Protein AF-A0A662UCC1-F1 (afdb_monomer)

Mean predicted aligned error: 5.69 Å

pLDDT: mean 89.01, std 9.68, range [36.66, 97.12]

Nearest PDB structures (foldseek):
  2fxa-assembly3_D  TM=7.686E-01  e=7.021E-02  Bacillus subtilis
  8tji-assembly1_A  TM=5.080E-01  e=1.008E-01  uncultured bacterium
  8xtg-assembly3_F  TM=5.145E-01  e=3.360E-01  Penicillium brevicompactum
  8tjj-assembly1_D  TM=3.394E-01  e=1.536E-01  uncultured bacterium
  8xte-assembly3_D  TM=4.079E-01  e=1.190E+00  Penicillium brevicompactum

Secondary structure (DSSP, 8-state):
-----GGGGGG--HHHHHHHHHHHTT--BHHHHHHHTT--HHHHHHHHHHHHHTTSEEEETTEEEE---HHHHHHHHHTTSS-HHHHHHHHHHHHHHHHHHH-TTS-GGGEEEEE-TTSEEEEEESS---HHHHHHHHHHHHHHH--SEEEE-

Foldseek 3Di:
DPPPPCVLCVLVDPLLLVLVLVVVVVQFFLVSSCVVSVHDSVVSVVNQVSCVVVPQWDDDPGTIHGPLQLVNLVVCPVSPSDDPVSSVVSLLVVLLVLLCVLDVPADSVQWDWDQDPQQEIEIEGPDDDDPVSVVSSFVVCCVRPVGPGYHYD

Radius of gyration: 17.77 Å; Cα contacts (8 Å, |Δi|>4): 167; chains: 1; bounding box: 40×33×48 Å

Sequence (153 aa):
MSDIDPSFLKYINSQRVKMLKYIVWGVNSIDELSHVMLTGKNVVKRHARLLETIGVLNIKSNTLELNKAPRNIALLYCIGIIDEKGFFKMVRDYILSIIEQCSRRVNVENINIYFSGDGGLLIETASKIDESIKSKIAERILKKLKFTYVHFK

Structure (mmCIF, N/CA/C/O backbone):
data_AF-A0A662UCC1-F1
#
_entry.id   AF-A0A662UCC1-F1
#
loop_
_atom_site.group_PDB
_atom_site.id
_atom_site.type_symbol
_atom_site.label_atom_id
_atom_site.label_alt_id
_atom_site.label_comp_id
_atom_site.label_asym_id
_atom_site.label_entity_id
_atom_site.label_seq_id
_atom_site.pdbx_PDB_ins_code
_atom_site.Cartn_x
_atom_site.Cartn_y
_atom_site.Cartn_z
_atom_site.occupancy
_atom_site.B_iso_or_equiv
_atom_site.auth_seq_id
_atom_site.auth_comp_id
_atom_site.auth_asym_id
_atom_site.auth_atom_id
_atom_site.pdbx_PDB_model_num
ATOM 1 N N . MET A 1 1 ? -20.264 -2.015 -6.002 1.00 36.66 1 MET A N 1
ATOM 2 C CA . MET A 1 1 ? -19.322 -2.979 -6.606 1.00 36.66 1 MET A CA 1
ATOM 3 C C . MET A 1 1 ? -18.100 -2.219 -7.085 1.00 36.66 1 MET A C 1
ATOM 5 O O . MET A 1 1 ? -18.250 -1.202 -7.742 1.00 36.66 1 MET A O 1
ATOM 9 N N . SER A 1 2 ? -16.911 -2.657 -6.697 1.00 41.22 2 SER A N 1
ATOM 10 C CA . SER A 1 2 ? -15.656 -2.241 -7.331 1.00 41.22 2 SER A CA 1
ATOM 11 C C . SER A 1 2 ? -14.869 -3.528 -7.523 1.00 41.22 2 SER A C 1
ATOM 13 O O . SER A 1 2 ? -13.860 -3.764 -6.855 1.00 41.22 2 SER A O 1
ATOM 15 N N . ASP A 1 3 ? -15.455 -4.423 -8.315 1.00 48.69 3 ASP A N 1
ATOM 16 C CA . ASP A 1 3 ? -14.751 -5.593 -8.804 1.00 48.69 3 ASP A CA 1
ATOM 17 C C . ASP A 1 3 ? -13.533 -5.064 -9.547 1.00 48.69 3 ASP A C 1
ATOM 19 O O . ASP A 1 3 ? -13.620 -4.122 -10.340 1.00 48.69 3 ASP A O 1
ATOM 23 N N . ILE A 1 4 ? -12.366 -5.564 -9.165 1.00 52.94 4 ILE A N 1
ATOM 24 C CA . ILE A 1 4 ? -11.118 -5.197 -9.811 1.00 52.94 4 ILE A CA 1
ATOM 25 C C . ILE A 1 4 ? -11.265 -5.676 -11.250 1.00 52.94 4 ILE A C 1
ATOM 27 O O . ILE A 1 4 ? -11.159 -6.875 -11.476 1.00 52.94 4 ILE A O 1
ATOM 31 N N . ASP A 1 5 ? -11.542 -4.772 -12.195 1.00 60.06 5 ASP A N 1
ATOM 32 C CA . ASP A 1 5 ? -11.545 -5.113 -13.619 1.00 60.06 5 ASP A CA 1
ATOM 33 C C . ASP A 1 5 ? -10.173 -5.711 -13.942 1.00 60.06 5 ASP A C 1
ATOM 35 O O . ASP A 1 5 ? -9.205 -4.944 -13.982 1.00 60.06 5 ASP A O 1
ATOM 39 N N . PRO A 1 6 ? -10.051 -7.034 -14.171 1.00 64.31 6 PRO A N 1
ATOM 40 C CA . PRO A 1 6 ? -8.765 -7.692 -14.370 1.00 64.31 6 PRO A CA 1
ATOM 41 C C . PRO A 1 6 ? -8.027 -7.143 -15.591 1.00 64.31 6 PRO A C 1
ATOM 43 O O . PRO A 1 6 ? -6.807 -7.281 -15.692 1.00 64.31 6 PRO A O 1
ATOM 46 N N . SER A 1 7 ? -8.738 -6.450 -16.492 1.00 68.62 7 SER A N 1
ATOM 47 C CA . SER A 1 7 ? -8.154 -5.813 -17.662 1.00 68.62 7 SER A CA 1
ATOM 48 C C . SER A 1 7 ? -7.083 -4.785 -17.299 1.00 68.62 7 SER A C 1
ATOM 50 O O . SER A 1 7 ? -6.204 -4.533 -18.116 1.00 68.62 7 SER A O 1
ATOM 52 N N . PHE A 1 8 ? -7.056 -4.239 -16.077 1.00 71.81 8 PHE A N 1
ATOM 53 C CA . PHE A 1 8 ? -5.981 -3.330 -15.671 1.00 71.81 8 PHE A CA 1
ATOM 54 C C . PHE A 1 8 ? -4.597 -4.008 -15.619 1.00 71.81 8 PHE A C 1
ATOM 56 O O . PHE A 1 8 ? -3.584 -3.340 -15.838 1.00 71.81 8 PHE A O 1
ATOM 63 N N . LEU A 1 9 ? -4.537 -5.330 -15.399 1.00 74.31 9 LEU A N 1
ATOM 64 C CA . LEU A 1 9 ? -3.284 -6.092 -15.387 1.00 74.31 9 LEU A CA 1
ATOM 65 C C . LEU A 1 9 ? -2.598 -6.090 -16.756 1.00 74.31 9 LEU A C 1
ATOM 67 O O . LEU A 1 9 ? -1.374 -6.163 -16.812 1.00 74.31 9 LEU A O 1
ATOM 71 N N . LYS A 1 10 ? -3.341 -5.885 -17.857 1.00 81.12 10 LYS A N 1
ATOM 72 C CA . LYS A 1 10 ? -2.757 -5.734 -19.206 1.00 81.12 10 LYS A CA 1
ATOM 73 C C . LYS A 1 10 ? -1.785 -4.552 -19.296 1.00 81.12 10 LYS A C 1
ATOM 75 O O . LYS A 1 10 ? -0.906 -4.517 -20.154 1.00 81.12 10 LYS A O 1
ATOM 80 N N . TYR A 1 11 ? -1.927 -3.577 -18.396 1.00 82.38 11 TYR A N 1
ATOM 81 C CA . TYR A 1 11 ? -1.039 -2.427 -18.300 1.00 82.38 11 TYR A CA 1
ATOM 82 C C . TYR A 1 11 ? 0.191 -2.691 -17.429 1.00 82.38 11 TYR A C 1
ATOM 84 O O . TYR A 1 11 ? 1.100 -1.866 -17.442 1.00 82.38 11 TYR A O 1
ATOM 92 N N . ILE A 1 12 ? 0.290 -3.822 -16.729 1.00 87.38 12 ILE A N 1
ATOM 93 C CA . ILE A 1 12 ? 1.427 -4.198 -15.884 1.00 87.38 12 ILE A CA 1
ATOM 94 C C . ILE A 1 12 ? 2.286 -5.228 -16.628 1.00 87.38 12 ILE A C 1
ATOM 96 O O . ILE A 1 12 ? 2.039 -6.426 -16.582 1.00 87.38 12 ILE A O 1
ATOM 100 N N . ASN A 1 13 ? 3.308 -4.754 -17.344 1.00 90.62 13 ASN A N 1
ATOM 101 C CA . ASN A 1 13 ? 4.281 -5.619 -18.018 1.00 90.62 13 ASN A CA 1
ATOM 102 C C . A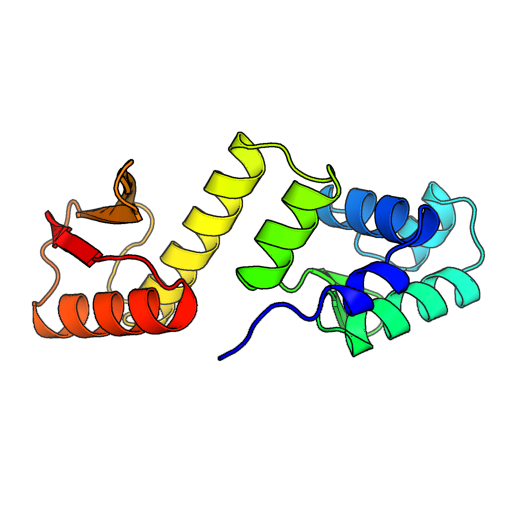SN A 1 13 ? 5.566 -5.768 -17.187 1.00 90.62 13 ASN A C 1
ATOM 104 O O . ASN A 1 13 ? 5.756 -5.064 -16.195 1.00 90.62 13 ASN A O 1
ATOM 108 N N . SER A 1 14 ? 6.484 -6.629 -17.630 1.00 91.31 14 SER A N 1
ATOM 109 C CA . SER A 1 14 ? 7.751 -6.911 -16.935 1.00 91.31 14 SER A CA 1
ATOM 110 C C . SER A 1 14 ? 8.565 -5.658 -16.587 1.00 91.31 14 SER A C 1
ATOM 112 O O . SER A 1 14 ? 9.095 -5.556 -15.482 1.00 91.31 14 SER A O 1
ATOM 114 N N . GLN A 1 15 ? 8.616 -4.665 -17.480 1.00 92.94 15 GLN A N 1
ATOM 115 C CA . GLN A 1 15 ? 9.326 -3.404 -17.234 1.00 92.94 15 GLN A CA 1
ATOM 116 C C . GLN A 1 15 ? 8.671 -2.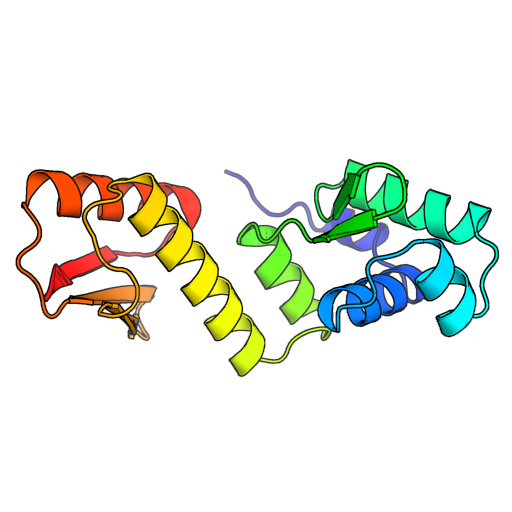571 -16.127 1.00 92.94 15 GLN A C 1
ATOM 118 O O . GLN A 1 15 ? 9.359 -2.031 -15.263 1.00 92.94 15 GLN A O 1
ATOM 123 N N . ARG A 1 16 ? 7.336 -2.495 -16.102 1.00 94.62 16 ARG A N 1
ATOM 124 C CA . ARG A 1 16 ? 6.604 -1.786 -15.041 1.00 94.62 16 ARG A CA 1
ATOM 125 C C . ARG A 1 16 ? 6.672 -2.528 -13.712 1.00 94.62 16 ARG A C 1
ATOM 127 O O . ARG A 1 16 ? 6.806 -1.873 -12.687 1.00 94.62 16 ARG A O 1
ATOM 134 N N . VAL A 1 17 ? 6.659 -3.862 -13.723 1.00 94.88 17 VAL A N 1
ATOM 135 C CA . VAL A 1 17 ? 6.911 -4.677 -12.523 1.00 94.88 17 VAL A CA 1
ATOM 136 C C . VAL A 1 17 ? 8.306 -4.379 -11.972 1.00 94.88 17 VAL A C 1
ATOM 138 O O . VAL A 1 17 ? 8.440 -4.076 -10.790 1.00 94.88 17 VAL A O 1
ATOM 141 N N . LYS A 1 18 ? 9.337 -4.376 -12.828 1.00 94.94 18 LYS A N 1
ATOM 142 C CA . LYS A 1 18 ? 10.711 -4.023 -12.439 1.00 94.94 18 LYS A CA 1
ATOM 143 C C . LYS A 1 18 ? 10.787 -2.610 -11.847 1.00 94.94 18 LYS A C 1
ATOM 145 O O . LYS A 1 18 ? 11.401 -2.429 -10.801 1.00 94.94 18 LYS A O 1
ATOM 150 N N . MET A 1 19 ? 10.121 -1.632 -12.463 1.00 96.12 19 MET A N 1
ATOM 151 C CA . MET A 1 19 ? 10.067 -0.257 -11.951 1.00 96.12 19 MET A CA 1
ATOM 152 C C . MET A 1 19 ? 9.386 -0.173 -10.578 1.00 96.12 19 MET A C 1
ATOM 154 O O . MET A 1 19 ? 9.933 0.426 -9.658 1.00 96.12 19 MET A O 1
ATOM 158 N N . LEU A 1 20 ? 8.220 -0.806 -10.416 1.00 96.44 20 LEU A N 1
ATOM 159 C CA . LEU A 1 20 ? 7.497 -0.851 -9.141 1.00 96.44 20 LEU A CA 1
ATOM 160 C C . LEU A 1 20 ? 8.315 -1.547 -8.047 1.00 96.44 20 LEU A C 1
ATOM 162 O O . LEU A 1 20 ? 8.290 -1.106 -6.903 1.00 96.44 20 LEU A O 1
ATOM 166 N N . LYS A 1 21 ? 9.081 -2.587 -8.396 1.00 96.00 21 LYS A N 1
ATOM 167 C CA . LYS A 1 21 ? 9.982 -3.283 -7.471 1.00 96.00 21 LYS A CA 1
ATOM 168 C C . LYS A 1 21 ? 11.053 -2.346 -6.913 1.00 96.00 21 LYS A C 1
ATOM 170 O O . LYS A 1 21 ? 11.246 -2.301 -5.704 1.00 96.00 21 LYS A O 1
ATOM 175 N N . TYR A 1 22 ? 11.687 -1.549 -7.771 1.00 96.62 22 TYR A N 1
ATOM 176 C CA . TYR A 1 22 ? 12.663 -0.546 -7.339 1.00 96.62 22 TYR A CA 1
ATOM 177 C C . TYR A 1 22 ? 12.043 0.556 -6.471 1.00 96.62 22 TYR A C 1
ATOM 179 O O . TYR A 1 22 ? 12.626 0.910 -5.450 1.00 96.62 22 TYR A O 1
ATOM 187 N N . ILE A 1 23 ? 10.844 1.032 -6.814 1.00 96.06 23 ILE A N 1
ATOM 188 C CA . ILE A 1 23 ? 10.105 2.021 -6.008 1.00 96.06 23 ILE A CA 1
ATOM 189 C C . ILE A 1 23 ? 9.783 1.460 -4.615 1.00 96.06 23 ILE A C 1
ATOM 191 O O . ILE A 1 23 ? 9.986 2.129 -3.606 1.00 96.06 23 ILE A O 1
ATOM 195 N N . VAL A 1 24 ? 9.330 0.204 -4.530 1.00 94.94 24 VAL A N 1
ATOM 196 C CA . VAL A 1 24 ? 9.091 -0.475 -3.242 1.00 94.94 24 VAL A CA 1
ATOM 197 C C . VAL A 1 24 ? 10.379 -0.593 -2.419 1.00 94.94 24 VAL A C 1
ATOM 199 O O . VAL A 1 24 ? 10.331 -0.494 -1.195 1.00 94.94 24 VAL A O 1
ATOM 202 N N . TRP A 1 25 ? 11.531 -0.740 -3.075 1.00 94.25 25 TRP A N 1
ATOM 203 C CA . TRP A 1 25 ? 12.854 -0.731 -2.444 1.00 94.25 25 TRP A CA 1
ATOM 204 C C . TRP A 1 25 ? 13.410 0.667 -2.137 1.00 94.25 25 TRP A C 1
ATOM 206 O O . TRP A 1 25 ? 14.515 0.774 -1.613 1.00 94.25 25 TRP A O 1
ATOM 216 N N . GLY A 1 26 ? 12.655 1.731 -2.416 1.00 94.62 26 GLY A N 1
ATOM 217 C CA . GLY A 1 26 ? 13.012 3.109 -2.076 1.00 94.62 26 GLY A CA 1
ATOM 218 C C . GLY A 1 26 ? 13.653 3.918 -3.205 1.00 94.62 26 GLY A C 1
ATOM 219 O O . GLY A 1 26 ? 13.947 5.093 -2.999 1.00 94.62 26 GLY A O 1
ATOM 220 N N . VAL A 1 27 ? 13.828 3.344 -4.399 1.00 96.56 27 VAL A N 1
ATOM 221 C CA . VAL A 1 27 ? 14.347 4.063 -5.572 1.00 96.56 27 VAL A CA 1
ATOM 222 C C . VAL A 1 27 ? 13.201 4.822 -6.237 1.00 96.56 27 VAL A C 1
ATOM 224 O O . VAL A 1 27 ? 12.472 4.297 -7.082 1.00 96.56 27 VAL A O 1
ATOM 227 N N . ASN A 1 28 ? 13.028 6.070 -5.815 1.00 95.38 28 ASN A N 1
ATOM 228 C CA . ASN A 1 28 ? 11.850 6.875 -6.141 1.00 95.38 28 ASN A CA 1
ATOM 229 C C . ASN A 1 28 ? 12.144 8.007 -7.134 1.00 95.38 28 ASN A C 1
ATOM 231 O O . ASN A 1 28 ? 11.214 8.608 -7.666 1.00 95.38 28 ASN A O 1
ATOM 235 N N . SER A 1 29 ? 13.413 8.317 -7.404 1.00 96.81 29 SER A N 1
ATOM 236 C CA . SER A 1 29 ? 13.793 9.344 -8.379 1.00 96.81 29 SER A CA 1
ATOM 237 C C . SER A 1 29 ? 13.744 8.797 -9.806 1.00 96.81 29 SER A C 1
ATOM 239 O O . SER A 1 29 ? 14.229 7.699 -10.080 1.00 96.81 29 SER A O 1
ATOM 241 N N . ILE A 1 30 ? 13.214 9.581 -10.750 1.00 96.25 30 ILE A N 1
ATOM 242 C CA . ILE A 1 30 ? 13.237 9.231 -12.182 1.00 96.25 30 ILE A CA 1
ATOM 243 C C . ILE A 1 30 ? 14.677 9.048 -12.681 1.00 96.25 30 ILE A C 1
ATOM 245 O O . ILE A 1 30 ? 14.924 8.194 -13.535 1.00 96.25 30 ILE A O 1
ATOM 249 N N . ASP A 1 31 ? 15.621 9.830 -12.155 1.00 96.00 31 ASP A N 1
ATOM 250 C CA . ASP A 1 31 ? 17.028 9.752 -12.549 1.00 96.00 31 ASP A CA 1
ATOM 251 C C . ASP A 1 31 ? 17.674 8.452 -12.065 1.00 96.00 31 ASP A C 1
ATOM 253 O O . ASP A 1 31 ? 18.331 7.761 -12.845 1.00 96.00 31 ASP A O 1
ATOM 257 N N . GLU A 1 32 ? 17.420 8.071 -10.813 1.00 96.56 32 GLU A N 1
ATOM 258 C CA . GLU A 1 32 ? 17.915 6.811 -10.255 1.00 96.56 32 GLU A CA 1
ATOM 259 C C . GLU A 1 32 ? 17.279 5.611 -10.953 1.00 96.56 32 GLU A C 1
ATOM 261 O O . GLU A 1 32 ? 17.987 4.685 -11.343 1.00 96.56 32 GLU A O 1
ATOM 266 N N . LEU A 1 33 ? 15.963 5.648 -11.192 1.00 97.12 33 LEU A N 1
ATOM 267 C CA . LEU A 1 33 ? 15.252 4.609 -11.936 1.00 97.12 33 LEU A CA 1
ATOM 268 C C . LEU A 1 33 ? 15.811 4.446 -13.348 1.00 97.12 33 LEU A C 1
ATOM 270 O O . LEU A 1 33 ? 16.020 3.321 -13.796 1.00 97.12 33 LEU A O 1
ATOM 274 N N . SER A 1 34 ? 16.096 5.552 -14.038 1.00 96.88 34 SER A N 1
ATOM 275 C CA . SER A 1 34 ? 16.720 5.529 -15.363 1.00 96.88 34 SER A CA 1
ATOM 276 C C . SER A 1 34 ? 18.065 4.802 -15.335 1.00 96.88 34 SER A C 1
ATOM 278 O O . SER A 1 34 ? 18.321 3.962 -16.202 1.00 96.88 34 SER A O 1
ATOM 280 N N . HIS A 1 35 ? 18.875 5.063 -14.308 1.00 96.69 35 HIS A N 1
ATOM 281 C CA . HIS A 1 35 ? 20.169 4.422 -14.115 1.00 96.69 35 HIS A CA 1
ATOM 282 C C . HIS A 1 35 ? 20.036 2.927 -13.775 1.00 96.69 35 HIS A C 1
ATOM 284 O O . HIS A 1 35 ? 20.560 2.085 -14.499 1.00 96.69 35 HIS A O 1
ATOM 290 N N . VAL A 1 36 ? 19.288 2.558 -12.727 1.00 96.62 36 VAL A N 1
ATOM 291 C CA . VAL A 1 36 ? 19.201 1.154 -12.267 1.00 96.62 36 VAL A CA 1
ATOM 292 C C . VAL A 1 36 ? 18.425 0.250 -13.229 1.00 96.62 36 VAL A C 1
ATOM 294 O O . VAL A 1 36 ? 18.658 -0.957 -13.286 1.00 96.62 36 VAL A O 1
ATOM 297 N N . MET A 1 37 ? 17.504 0.816 -14.013 1.00 95.25 37 MET A N 1
ATOM 298 C CA . MET A 1 37 ? 16.781 0.078 -15.049 1.00 95.25 37 MET A CA 1
ATOM 299 C C . MET A 1 37 ? 17.513 0.054 -16.394 1.00 95.25 37 MET A C 1
ATOM 301 O O . MET A 1 37 ? 17.036 -0.642 -17.292 1.00 95.25 37 MET A O 1
ATOM 305 N N . LEU A 1 38 ? 18.621 0.793 -16.550 1.00 94.56 38 LEU A N 1
ATOM 306 C CA . LEU A 1 38 ? 19.325 0.990 -17.826 1.00 94.56 38 LEU A CA 1
ATOM 307 C C . LEU A 1 38 ? 18.365 1.428 -18.943 1.00 94.56 38 LEU A C 1
ATOM 309 O O . LEU A 1 38 ? 18.336 0.878 -20.040 1.00 94.56 38 LEU A O 1
ATOM 313 N N . THR A 1 39 ? 17.497 2.386 -18.624 1.00 94.38 39 THR A N 1
ATOM 314 C CA . THR A 1 39 ? 16.380 2.803 -19.474 1.00 94.38 39 THR A CA 1
ATOM 315 C C . THR A 1 39 ? 16.352 4.322 -19.558 1.00 94.38 39 THR A C 1
ATOM 317 O O . THR A 1 39 ? 16.490 4.998 -18.544 1.00 94.38 39 THR A O 1
ATOM 320 N N . GLY A 1 40 ? 16.144 4.895 -20.747 1.00 96.00 40 GLY A N 1
ATOM 321 C CA . GLY A 1 40 ? 16.129 6.352 -20.914 1.00 96.00 40 GLY A CA 1
ATOM 322 C C . GLY A 1 40 ? 15.047 7.045 -20.072 1.00 96.00 40 GLY A C 1
ATOM 323 O O . GLY A 1 40 ? 13.918 6.558 -19.974 1.00 96.00 40 GLY A O 1
ATOM 324 N N . LYS A 1 41 ? 15.356 8.224 -19.515 1.00 96.12 41 LYS A N 1
ATOM 325 C CA . LYS A 1 41 ? 14.453 8.998 -18.634 1.00 96.12 41 LYS A CA 1
ATOM 326 C C . LYS A 1 41 ? 13.051 9.204 -19.219 1.00 96.12 41 LYS A C 1
ATOM 328 O O . LYS A 1 41 ? 12.059 9.144 -18.498 1.00 96.12 41 LYS A O 1
ATOM 333 N N . ASN A 1 42 ? 12.946 9.406 -20.534 1.00 96.25 42 ASN A N 1
ATOM 334 C CA . ASN A 1 42 ? 11.658 9.570 -21.220 1.00 96.25 42 ASN A CA 1
ATOM 335 C C . ASN A 1 42 ? 10.800 8.298 -21.182 1.00 96.25 42 ASN A C 1
ATOM 337 O O . ASN A 1 42 ? 9.581 8.377 -21.042 1.00 96.25 42 ASN A O 1
ATOM 341 N N . VAL A 1 43 ? 11.429 7.125 -21.261 1.00 95.38 43 VAL A N 1
ATOM 342 C CA . VAL A 1 43 ? 10.745 5.831 -21.164 1.00 95.38 43 VAL A CA 1
ATOM 343 C C . VAL A 1 43 ? 10.290 5.586 -19.724 1.00 95.38 43 VAL A C 1
ATOM 345 O O . VAL A 1 43 ? 9.129 5.234 -19.517 1.00 95.38 43 VAL A O 1
ATOM 348 N N . VAL A 1 44 ? 11.132 5.886 -18.726 1.00 96.19 44 VAL A N 1
ATOM 349 C CA . VAL A 1 44 ? 10.746 5.846 -17.299 1.00 96.19 44 VAL A CA 1
ATOM 350 C C . VAL A 1 44 ? 9.546 6.759 -17.034 1.00 96.19 44 VAL A C 1
ATOM 352 O O . VAL A 1 44 ? 8.536 6.305 -16.502 1.00 96.19 44 VAL A O 1
ATOM 355 N N . LYS A 1 45 ? 9.589 8.017 -17.499 1.00 95.81 45 LYS A N 1
ATOM 356 C CA . LYS A 1 45 ? 8.463 8.966 -17.404 1.00 95.81 45 LYS A CA 1
ATOM 357 C C . LYS A 1 45 ? 7.189 8.424 -18.048 1.00 95.81 45 LYS A C 1
ATOM 359 O O . LYS A 1 45 ? 6.105 8.585 -17.494 1.00 95.81 45 LYS A O 1
ATOM 364 N N . ARG A 1 46 ? 7.298 7.764 -19.205 1.00 94.88 46 ARG A N 1
ATOM 365 C CA . ARG A 1 46 ? 6.148 7.158 -19.892 1.00 94.88 46 ARG A CA 1
ATOM 366 C C . ARG A 1 46 ? 5.546 6.006 -19.085 1.00 94.88 46 ARG A C 1
ATOM 368 O O . ARG A 1 46 ? 4.324 5.918 -18.987 1.00 94.88 46 ARG A O 1
ATOM 375 N N . HIS A 1 47 ? 6.377 5.148 -18.494 1.00 95.12 47 HIS A N 1
ATOM 376 C CA . HIS A 1 47 ? 5.908 4.089 -17.598 1.00 95.12 47 HIS A CA 1
ATOM 377 C C . HIS A 1 47 ? 5.257 4.659 -16.336 1.00 95.12 47 HIS A C 1
ATOM 379 O O . HIS A 1 47 ? 4.168 4.212 -15.979 1.00 95.12 47 HIS A O 1
ATOM 385 N N . ALA A 1 48 ? 5.870 5.671 -15.718 1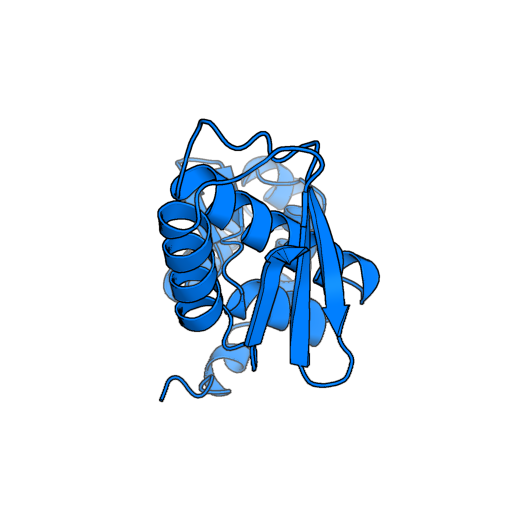.00 95.12 48 ALA A N 1
ATOM 386 C CA . ALA A 1 48 ? 5.339 6.350 -14.541 1.00 95.12 48 ALA A CA 1
ATOM 387 C C . ALA A 1 48 ? 3.967 6.979 -14.807 1.00 95.12 48 ALA A C 1
ATOM 389 O O . ALA A 1 48 ? 3.032 6.696 -14.067 1.00 95.12 48 ALA A O 1
ATOM 390 N N . ARG A 1 49 ? 3.804 7.735 -15.902 1.00 95.00 49 ARG A N 1
ATOM 391 C CA . ARG A 1 49 ? 2.517 8.358 -16.277 1.00 95.00 49 ARG A CA 1
ATOM 392 C C . ARG A 1 49 ? 1.404 7.338 -16.482 1.00 95.00 49 ARG A C 1
ATOM 394 O O . ARG A 1 49 ? 0.261 7.575 -16.107 1.00 95.00 49 ARG A O 1
ATOM 401 N N . LEU A 1 50 ? 1.726 6.191 -17.075 1.00 93.25 50 LEU A N 1
ATOM 402 C CA . LEU A 1 50 ? 0.742 5.129 -17.260 1.00 93.25 50 LEU A CA 1
ATOM 403 C C . LEU A 1 50 ? 0.347 4.485 -15.925 1.00 93.25 50 LEU A C 1
ATOM 405 O O . LEU A 1 50 ? -0.834 4.234 -15.707 1.00 93.25 50 LEU A O 1
ATOM 409 N N . LEU A 1 51 ? 1.307 4.265 -15.023 1.00 93.69 51 LEU A N 1
ATOM 410 C CA . LEU A 1 51 ? 1.035 3.763 -13.672 1.00 93.69 51 LEU A CA 1
ATOM 411 C C . LEU A 1 51 ? 0.270 4.779 -12.808 1.00 93.69 51 LEU A C 1
ATOM 413 O O . LEU A 1 51 ? -0.558 4.379 -11.994 1.00 93.69 51 LEU A O 1
ATOM 417 N N . GLU A 1 52 ? 0.494 6.073 -13.015 1.00 94.12 52 GLU A N 1
ATOM 418 C CA . GLU A 1 52 ? -0.290 7.157 -12.416 1.00 94.12 52 GLU A CA 1
ATOM 419 C C . GLU A 1 52 ? -1.725 7.180 -12.948 1.00 94.12 52 GLU A C 1
ATOM 421 O O . GLU A 1 52 ? -2.670 7.226 -12.167 1.00 94.12 52 GLU A O 1
ATOM 426 N N . THR A 1 53 ? -1.907 7.023 -14.263 1.00 91.06 53 THR A N 1
ATOM 427 C CA . THR A 1 53 ? -3.238 6.986 -14.899 1.00 91.06 53 THR A CA 1
ATOM 428 C C . THR A 1 53 ? -4.122 5.871 -14.330 1.00 91.06 53 THR A C 1
ATOM 430 O O . THR A 1 53 ? -5.328 6.046 -14.185 1.00 91.06 53 THR A O 1
ATOM 433 N N . ILE A 1 54 ? -3.535 4.724 -13.969 1.00 89.19 54 ILE A N 1
ATOM 434 C CA . ILE A 1 54 ? -4.267 3.604 -13.347 1.00 89.19 54 ILE A CA 1
ATOM 435 C C . ILE A 1 54 ? -4.311 3.674 -11.807 1.00 89.19 54 ILE A C 1
ATOM 437 O O . ILE A 1 54 ? -4.855 2.770 -11.162 1.00 89.19 54 ILE A O 1
ATOM 441 N N . GLY A 1 55 ? -3.744 4.734 -11.220 1.00 90.50 55 GLY A N 1
ATOM 442 C CA . GLY A 1 55 ? -3.786 5.046 -9.793 1.00 90.50 55 GLY A CA 1
ATOM 443 C C . GLY A 1 55 ? -2.781 4.294 -8.917 1.00 90.50 55 GLY A C 1
ATOM 444 O O . GLY A 1 55 ? -2.976 4.238 -7.703 1.00 90.50 55 GLY A O 1
ATOM 445 N N . VAL A 1 56 ? -1.734 3.693 -9.492 1.00 93.31 56 VAL A N 1
ATOM 446 C CA . VAL A 1 56 ? -0.702 2.938 -8.750 1.00 93.31 56 VAL A CA 1
ATOM 447 C C . VAL A 1 56 ? 0.394 3.856 -8.207 1.00 93.31 56 VAL A C 1
ATOM 449 O O . VAL A 1 56 ? 0.898 3.622 -7.109 1.00 93.31 56 VAL A O 1
ATOM 452 N N . LEU A 1 57 ? 0.748 4.906 -8.946 1.00 95.06 57 LEU A N 1
ATOM 453 C CA . LEU A 1 57 ? 1.760 5.891 -8.556 1.00 95.06 57 LEU A CA 1
ATOM 454 C C . LEU A 1 57 ? 1.167 7.300 -8.506 1.00 95.06 57 LEU A C 1
ATOM 456 O O . LEU A 1 57 ? 0.182 7.579 -9.177 1.00 95.06 57 LEU A O 1
ATOM 460 N N . ASN A 1 58 ? 1.824 8.183 -7.764 1.00 94.88 58 ASN A N 1
ATOM 461 C CA . ASN A 1 58 ? 1.664 9.630 -7.854 1.00 94.88 58 ASN A CA 1
ATOM 462 C C . ASN A 1 58 ? 3.000 10.231 -8.303 1.00 94.88 58 ASN A C 1
ATOM 464 O O . ASN A 1 58 ? 4.047 9.879 -7.750 1.00 94.88 58 ASN A O 1
ATOM 468 N N . ILE A 1 59 ? 2.983 11.135 -9.282 1.00 94.81 59 ILE A N 1
ATOM 469 C CA . ILE A 1 59 ? 4.190 11.818 -9.756 1.00 94.81 59 ILE A CA 1
ATOM 470 C C . ILE A 1 59 ? 4.287 13.196 -9.096 1.00 94.81 59 ILE A C 1
ATOM 472 O O . ILE A 1 59 ? 3.401 14.036 -9.237 1.00 94.81 59 ILE A O 1
ATOM 476 N N . LYS A 1 60 ? 5.401 13.459 -8.404 1.00 92.38 60 LYS A N 1
ATOM 477 C CA . LYS A 1 60 ? 5.730 14.768 -7.822 1.00 92.38 60 LYS A CA 1
ATOM 478 C C . LYS A 1 60 ? 7.043 15.275 -8.404 1.00 92.38 60 LYS A C 1
ATOM 480 O O . LYS A 1 60 ? 8.123 14.927 -7.930 1.00 92.38 60 LYS A O 1
ATOM 485 N N . SER A 1 61 ? 6.953 16.108 -9.438 1.00 87.50 61 SER A N 1
ATOM 486 C CA . SER A 1 61 ? 8.106 16.644 -10.176 1.00 87.50 61 SER A CA 1
ATOM 487 C C . SER A 1 61 ? 9.032 15.539 -10.709 1.00 87.50 61 SER A C 1
ATOM 489 O O . SER A 1 61 ? 8.760 14.981 -11.771 1.00 87.50 61 SER A O 1
ATOM 491 N N . ASN A 1 62 ? 10.109 1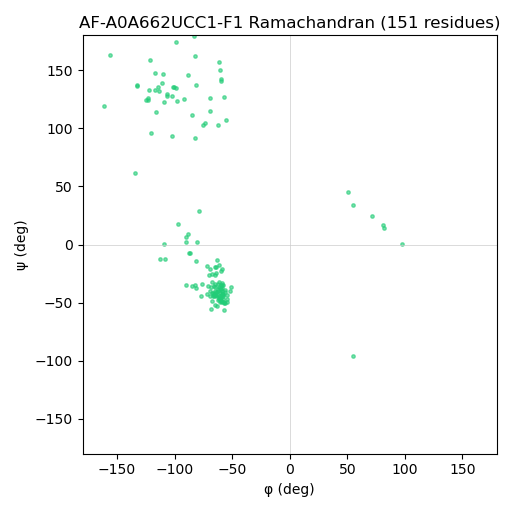5.214 -9.984 1.00 91.00 62 ASN A N 1
ATOM 492 C CA . ASN A 1 62 ? 11.086 14.186 -10.357 1.00 91.00 62 ASN A CA 1
ATOM 493 C C . ASN A 1 62 ? 11.027 12.926 -9.473 1.00 91.00 62 ASN A C 1
ATOM 495 O O . ASN A 1 62 ? 11.799 11.991 -9.683 1.00 91.00 62 ASN A O 1
ATOM 499 N N . THR A 1 63 ? 10.115 12.899 -8.502 1.00 95.00 63 THR A N 1
ATOM 500 C CA . THR A 1 63 ? 9.950 11.811 -7.537 1.00 95.00 63 THR A CA 1
ATOM 501 C C . THR A 1 63 ? 8.646 11.070 -7.805 1.00 95.00 63 THR A C 1
ATOM 503 O O . THR A 1 63 ? 7.613 11.673 -8.102 1.00 95.00 63 THR A O 1
ATOM 506 N N . LEU A 1 64 ? 8.697 9.749 -7.702 1.00 95.88 64 LEU A N 1
ATOM 507 C CA . LEU A 1 64 ? 7.566 8.845 -7.829 1.00 95.88 64 LEU A CA 1
ATOM 508 C C . LEU A 1 64 ? 7.200 8.315 -6.447 1.00 95.88 64 LEU A C 1
ATOM 510 O O . LEU A 1 64 ? 8.045 7.782 -5.734 1.00 95.88 64 LEU A O 1
ATOM 514 N 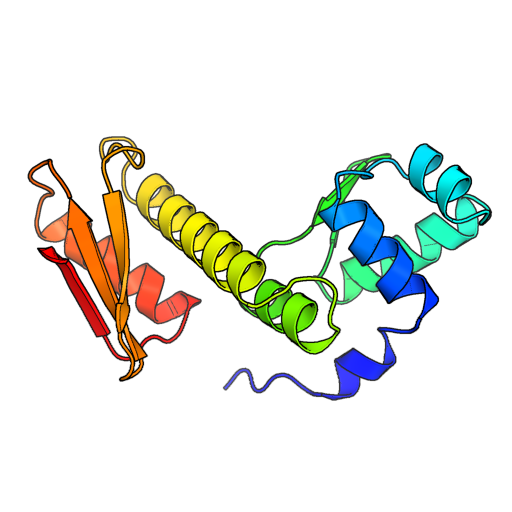N . GLU A 1 65 ? 5.931 8.428 -6.081 1.00 94.56 65 GLU A N 1
ATOM 515 C CA . GLU A 1 65 ? 5.416 7.881 -4.832 1.00 94.56 65 GLU A CA 1
ATOM 516 C C . GLU A 1 65 ? 4.431 6.757 -5.120 1.00 94.56 65 GLU A C 1
ATOM 518 O O . GLU A 1 65 ? 3.510 6.901 -5.925 1.00 94.56 65 GLU A O 1
ATOM 523 N N . LEU A 1 66 ? 4.594 5.633 -4.429 1.00 94.56 66 LEU A N 1
ATOM 524 C CA . LEU A 1 66 ? 3.624 4.553 -4.486 1.00 94.56 66 LEU A CA 1
ATOM 525 C C . LEU A 1 66 ? 2.321 4.971 -3.794 1.00 94.56 66 LEU A C 1
ATOM 527 O O . LEU A 1 66 ? 2.317 5.320 -2.612 1.00 94.56 66 LEU A O 1
ATOM 531 N N . ASN A 1 67 ? 1.195 4.847 -4.495 1.00 93.12 67 ASN A N 1
ATOM 532 C CA . ASN A 1 67 ? -0.113 4.965 -3.871 1.00 93.12 67 ASN A CA 1
ATOM 533 C C . ASN A 1 67 ? -0.410 3.681 -3.081 1.00 93.12 67 ASN A C 1
ATOM 535 O O . ASN A 1 67 ? -0.793 2.662 -3.654 1.00 93.12 67 ASN A O 1
ATOM 539 N N . LYS A 1 68 ? -0.263 3.733 -1.755 1.00 90.56 68 LYS A N 1
ATOM 540 C CA . LYS A 1 68 ? -0.455 2.593 -0.839 1.00 90.56 68 LYS A CA 1
ATOM 541 C C . LYS A 1 68 ? -1.928 2.288 -0.520 1.00 90.56 68 LYS A C 1
ATOM 543 O O . LYS A 1 68 ? -2.239 1.805 0.563 1.00 90.56 68 LYS A O 1
ATOM 548 N N . ALA A 1 69 ? -2.858 2.578 -1.429 1.00 89.56 69 ALA A N 1
ATOM 549 C CA . ALA A 1 69 ? -4.243 2.143 -1.278 1.00 89.56 69 ALA A CA 1
ATOM 550 C C . ALA A 1 69 ? -4.336 0.599 -1.227 1.00 89.56 69 ALA A C 1
ATOM 552 O O . ALA A 1 69 ? -3.542 -0.073 -1.892 1.00 89.56 69 ALA A O 1
ATOM 553 N N . PRO A 1 70 ? -5.328 0.010 -0.532 1.00 88.56 70 PRO A N 1
ATOM 554 C CA . PRO A 1 70 ? -5.409 -1.442 -0.333 1.00 88.56 70 PRO A CA 1
ATOM 555 C C . PRO A 1 70 ? -5.411 -2.251 -1.630 1.00 88.56 70 PRO A C 1
ATOM 557 O O . PRO A 1 70 ? -4.721 -3.260 -1.739 1.00 88.56 70 PRO A O 1
ATOM 560 N N . ARG A 1 71 ? -6.110 -1.748 -2.657 1.00 87.81 71 ARG A N 1
ATOM 561 C CA . ARG A 1 71 ? -6.103 -2.317 -4.013 1.00 87.81 71 ARG A CA 1
ATOM 562 C C . ARG A 1 71 ? -4.685 -2.459 -4.574 1.00 87.81 71 ARG A C 1
ATOM 564 O O . ARG A 1 71 ? -4.366 -3.476 -5.179 1.00 87.81 71 ARG A O 1
ATOM 571 N N . ASN A 1 72 ? -3.846 -1.444 -4.391 1.00 91.19 72 ASN A N 1
ATOM 572 C CA . ASN A 1 72 ? -2.487 -1.436 -4.922 1.00 91.19 72 ASN A CA 1
ATOM 573 C C . ASN A 1 72 ? -1.560 -2.326 -4.090 1.00 91.19 72 ASN A C 1
ATOM 575 O O . ASN A 1 72 ? -0.693 -2.977 -4.656 1.00 91.19 72 ASN A O 1
ATOM 579 N N . ILE A 1 73 ? -1.770 -2.413 -2.772 1.00 93.62 73 ILE A N 1
ATOM 580 C CA . ILE A 1 73 ? -1.039 -3.361 -1.918 1.00 93.62 73 ILE A CA 1
ATOM 581 C C . ILE A 1 73 ? -1.336 -4.804 -2.360 1.00 93.62 73 ILE A C 1
ATOM 583 O O . ILE A 1 73 ? -0.409 -5.580 -2.582 1.00 93.62 73 ILE A O 1
ATOM 587 N N . ALA A 1 74 ? -2.612 -5.138 -2.583 1.00 90.19 74 ALA A N 1
ATOM 588 C CA . ALA A 1 74 ? -3.010 -6.442 -3.114 1.00 90.19 74 ALA A CA 1
ATOM 589 C C . ALA A 1 74 ? -2.415 -6.709 -4.506 1.00 90.19 74 ALA A C 1
ATOM 591 O O . ALA A 1 74 ? -1.907 -7.800 -4.750 1.00 90.19 74 ALA A O 1
ATOM 592 N N . LEU A 1 75 ? -2.405 -5.708 -5.396 1.00 91.25 75 LEU A N 1
ATOM 593 C CA . LEU A 1 75 ? -1.744 -5.811 -6.700 1.00 91.25 75 LEU A CA 1
ATOM 594 C C . LEU A 1 75 ? -0.263 -6.174 -6.554 1.00 91.25 75 LEU A C 1
ATOM 596 O O . LEU A 1 75 ? 0.182 -7.102 -7.219 1.00 91.25 75 LEU A O 1
ATOM 600 N N . LEU A 1 76 ? 0.488 -5.454 -5.712 1.00 94.12 76 LEU A N 1
ATOM 601 C CA . LEU A 1 76 ? 1.923 -5.685 -5.510 1.00 94.12 76 LEU A CA 1
ATOM 602 C C . LEU A 1 76 ? 2.212 -7.106 -5.023 1.00 94.12 76 LEU A C 1
ATOM 604 O O . LEU A 1 76 ? 3.201 -7.700 -5.450 1.00 94.12 76 LEU A O 1
ATOM 608 N N . TYR A 1 77 ? 1.347 -7.643 -4.161 1.00 93.56 77 TYR A N 1
ATOM 609 C CA . TYR A 1 77 ? 1.426 -9.029 -3.709 1.00 93.56 77 TYR A CA 1
ATOM 610 C C . TYR A 1 77 ? 1.134 -10.006 -4.856 1.00 93.56 77 TYR A C 1
ATOM 612 O O . TYR A 1 77 ? 1.940 -10.889 -5.134 1.00 93.56 77 TYR A O 1
ATOM 620 N N . CYS A 1 78 ? 0.049 -9.787 -5.609 1.00 90.25 78 CYS A N 1
ATOM 621 C CA . CYS A 1 78 ? -0.344 -10.648 -6.731 1.00 90.25 78 CYS A CA 1
ATOM 622 C C . CYS A 1 78 ? 0.720 -10.732 -7.838 1.00 90.25 78 CYS A C 1
ATOM 624 O O . CYS A 1 78 ? 0.879 -11.779 -8.458 1.00 90.25 78 CYS A O 1
ATOM 626 N N . ILE A 1 79 ? 1.446 -9.642 -8.103 1.00 90.88 79 ILE A N 1
ATOM 627 C CA . ILE A 1 79 ? 2.522 -9.608 -9.112 1.00 90.88 79 ILE A CA 1
ATOM 628 C C . ILE A 1 79 ? 3.901 -9.975 -8.539 1.00 90.88 79 ILE A C 1
ATOM 630 O O . ILE A 1 79 ? 4.904 -9.845 -9.241 1.00 90.88 79 ILE A O 1
ATOM 634 N N . GLY A 1 80 ? 3.968 -10.409 -7.275 1.00 91.56 80 GLY A N 1
ATOM 635 C CA . GLY A 1 80 ? 5.183 -10.919 -6.637 1.00 91.56 80 GLY A CA 1
ATOM 636 C C . GLY A 1 80 ? 6.245 -9.863 -6.319 1.00 91.56 80 GLY A C 1
ATOM 637 O O . GLY A 1 80 ? 7.431 -10.185 -6.251 1.00 91.56 80 GLY A O 1
ATOM 638 N N . ILE A 1 81 ? 5.859 -8.593 -6.155 1.00 95.75 81 ILE A N 1
ATOM 639 C CA . ILE A 1 81 ? 6.790 -7.532 -5.732 1.00 95.75 81 ILE A CA 1
ATOM 640 C C . ILE A 1 81 ? 6.994 -7.544 -4.218 1.00 95.75 81 ILE A C 1
ATOM 642 O O . ILE A 1 81 ? 8.106 -7.290 -3.755 1.00 95.75 81 ILE A O 1
ATOM 646 N N . ILE A 1 82 ? 5.935 -7.833 -3.462 1.00 96.19 82 ILE A N 1
ATOM 647 C CA . ILE A 1 82 ? 5.987 -8.007 -2.008 1.00 96.19 82 ILE A CA 1
ATOM 648 C C . ILE A 1 82 ? 5.587 -9.434 -1.649 1.00 96.19 82 ILE A C 1
ATOM 650 O O . ILE A 1 82 ? 4.758 -10.039 -2.324 1.00 96.19 82 ILE A O 1
ATOM 654 N N . ASP A 1 83 ? 6.184 -9.953 -0.584 1.00 94.94 83 ASP A N 1
ATOM 655 C CA . ASP A 1 83 ? 5.806 -11.222 0.025 1.00 94.94 83 ASP A CA 1
ATOM 656 C C . ASP A 1 83 ? 4.621 -11.038 0.988 1.00 94.94 83 ASP A C 1
ATOM 658 O O . ASP A 1 83 ? 4.107 -9.934 1.189 1.00 94.94 83 ASP A O 1
ATOM 662 N N . GLU A 1 84 ? 4.173 -12.134 1.595 1.00 92.81 84 GLU A N 1
ATOM 663 C CA . GLU A 1 84 ? 3.068 -12.132 2.557 1.00 92.81 84 GLU A CA 1
ATOM 664 C C . GLU A 1 84 ? 3.359 -11.219 3.760 1.00 92.81 84 GLU A C 1
ATOM 666 O O . GLU A 1 84 ? 2.522 -10.410 4.167 1.00 92.81 84 GLU A O 1
ATOM 671 N N . LYS A 1 85 ? 4.589 -11.272 4.284 1.00 93.00 85 LYS A N 1
ATOM 672 C CA . LYS A 1 85 ? 5.032 -10.404 5.380 1.00 93.00 85 LYS A CA 1
ATOM 673 C C . LYS A 1 85 ? 4.952 -8.926 4.989 1.00 93.00 85 LYS A C 1
ATOM 675 O O . LYS A 1 85 ? 4.473 -8.102 5.771 1.00 93.00 85 LYS A O 1
ATOM 680 N N . GLY A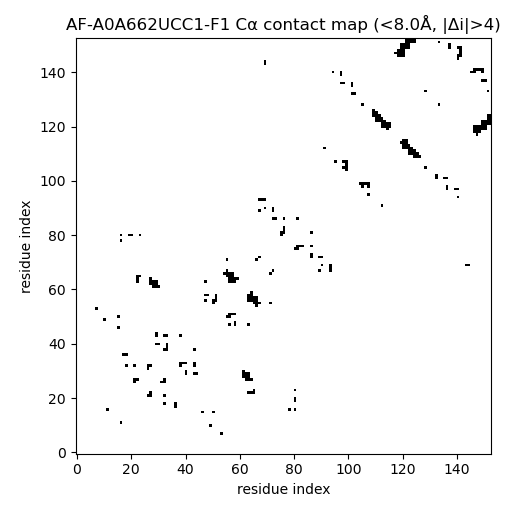 1 86 ? 5.406 -8.581 3.786 1.00 93.69 86 GLY A N 1
ATOM 681 C CA . GLY A 1 86 ? 5.330 -7.241 3.219 1.00 93.69 86 GLY A CA 1
ATOM 682 C C . GLY A 1 86 ? 3.890 -6.781 3.011 1.00 93.69 86 GLY A C 1
ATOM 683 O O . GLY A 1 86 ? 3.565 -5.645 3.354 1.00 93.69 86 GLY A O 1
ATOM 684 N N . PHE A 1 87 ? 3.015 -7.667 2.533 1.00 93.50 87 PHE A N 1
ATOM 685 C CA . PHE A 1 87 ? 1.587 -7.398 2.384 1.00 93.50 87 PHE A CA 1
ATOM 686 C C . PHE A 1 87 ? 0.952 -6.998 3.721 1.00 93.50 87 PHE A C 1
ATOM 688 O O . PHE A 1 87 ? 0.430 -5.886 3.838 1.00 93.50 87 PHE A O 1
ATOM 695 N N . PHE A 1 88 ? 1.070 -7.837 4.755 1.00 91.81 88 PHE A N 1
ATOM 696 C CA . PHE A 1 88 ? 0.495 -7.537 6.069 1.00 91.81 88 PHE A CA 1
ATOM 697 C C . PHE A 1 88 ? 1.099 -6.285 6.701 1.00 91.81 88 PHE A C 1
ATOM 699 O O . PHE A 1 88 ? 0.367 -5.485 7.285 1.00 91.81 88 PHE A O 1
ATOM 706 N N . LYS A 1 89 ? 2.409 -6.062 6.537 1.00 93.44 89 LYS A N 1
ATOM 707 C CA . LYS A 1 89 ? 3.062 -4.832 6.998 1.00 93.44 89 LYS A CA 1
ATOM 708 C C . LYS A 1 89 ? 2.446 -3.594 6.344 1.00 93.44 89 LYS A C 1
ATOM 710 O O . LYS A 1 89 ? 2.071 -2.659 7.042 1.00 93.44 89 LYS A O 1
ATOM 715 N N . MET A 1 90 ? 2.291 -3.588 5.021 1.00 94.44 90 MET A N 1
ATOM 716 C CA . MET A 1 90 ? 1.736 -2.435 4.307 1.00 94.44 90 MET A CA 1
ATOM 717 C C . MET A 1 90 ? 0.251 -2.210 4.620 1.00 94.44 90 MET A C 1
ATOM 719 O O . MET A 1 90 ? -0.174 -1.061 4.739 1.00 94.44 90 MET A O 1
ATOM 723 N N . VAL A 1 91 ? -0.537 -3.279 4.788 1.00 93.50 91 VAL A N 1
ATOM 724 C CA . VAL A 1 91 ? -1.939 -3.174 5.230 1.00 93.50 91 VAL A CA 1
ATOM 725 C C . VAL A 1 91 ? -2.015 -2.611 6.650 1.00 93.50 91 VAL A C 1
ATOM 727 O O . VAL A 1 91 ? -2.814 -1.708 6.901 1.00 93.50 91 VAL A O 1
ATOM 730 N N . ARG A 1 92 ? -1.157 -3.083 7.565 1.00 93.12 92 ARG A N 1
ATOM 731 C CA . ARG A 1 92 ? -1.042 -2.548 8.929 1.00 93.12 92 ARG A CA 1
ATOM 732 C C . ARG A 1 92 ? -0.732 -1.052 8.908 1.00 93.12 92 ARG A C 1
ATOM 734 O O . ARG A 1 92 ? -1.449 -0.284 9.541 1.00 93.12 92 ARG A O 1
ATOM 741 N N . ASP A 1 93 ? 0.276 -0.631 8.148 1.00 93.50 93 ASP A N 1
ATOM 742 C CA . ASP A 1 93 ? 0.660 0.782 8.033 1.00 93.50 93 ASP A CA 1
ATOM 743 C C . ASP A 1 93 ? -0.492 1.635 7.469 1.00 93.50 93 ASP A C 1
ATOM 745 O O . ASP A 1 93 ? -0.737 2.754 7.925 1.00 93.50 93 ASP A O 1
ATOM 749 N N . TYR A 1 94 ? -1.260 1.092 6.518 1.00 93.50 94 TYR A N 1
ATOM 750 C CA . TYR A 1 94 ? -2.453 1.756 5.996 1.00 93.50 94 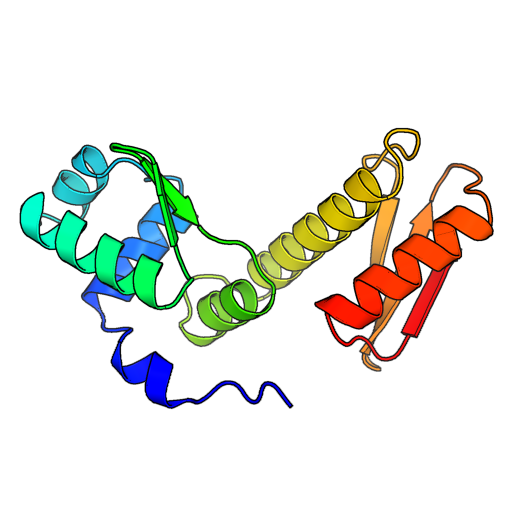TYR A CA 1
ATOM 751 C C . TYR A 1 94 ? -3.539 1.922 7.072 1.00 93.50 94 TYR A C 1
ATOM 753 O O . TYR A 1 94 ? -4.115 3.004 7.195 1.00 93.50 94 TYR A O 1
ATOM 761 N N . ILE A 1 95 ? -3.799 0.892 7.882 1.00 93.12 95 ILE A N 1
ATOM 762 C CA . ILE A 1 95 ? -4.748 0.961 9.006 1.00 93.12 95 ILE A CA 1
ATOM 763 C C . ILE A 1 95 ? -4.304 2.006 10.036 1.00 93.12 95 ILE A C 1
ATOM 765 O O . ILE A 1 95 ? -5.117 2.841 10.434 1.00 93.12 95 ILE A O 1
ATOM 769 N N . LEU A 1 96 ? -3.025 2.022 10.420 1.00 92.56 96 LEU A N 1
ATOM 770 C CA . LEU A 1 96 ? -2.488 3.028 11.341 1.00 92.56 96 LEU A CA 1
ATOM 771 C C . LEU A 1 96 ? -2.682 4.447 10.795 1.00 92.56 96 LEU A C 1
ATOM 773 O O . LEU A 1 96 ? -3.121 5.328 11.532 1.00 92.56 96 LEU A O 1
ATOM 777 N N . SER A 1 97 ? -2.483 4.652 9.488 1.00 91.50 97 SER A N 1
ATOM 778 C CA . SER A 1 97 ? -2.748 5.952 8.860 1.00 91.50 97 SER A CA 1
ATOM 779 C C . SER A 1 97 ? -4.225 6.374 8.944 1.00 91.50 97 SER A C 1
ATOM 781 O O . SER A 1 97 ? -4.526 7.558 9.093 1.00 91.50 97 SER A O 1
ATOM 783 N N . ILE A 1 98 ? -5.171 5.423 8.883 1.00 91.44 98 ILE A N 1
ATOM 784 C CA . ILE A 1 98 ? -6.602 5.711 9.080 1.00 91.44 98 ILE A CA 1
ATOM 785 C C . ILE A 1 98 ? -6.851 6.158 10.521 1.00 91.44 98 ILE A C 1
ATOM 787 O O . ILE A 1 98 ? -7.587 7.123 10.735 1.00 91.44 98 ILE A O 1
ATOM 791 N N . ILE A 1 99 ? -6.254 5.462 11.490 1.00 91.06 99 ILE A N 1
ATOM 792 C CA . ILE A 1 99 ? -6.400 5.765 12.916 1.00 91.06 99 ILE A CA 1
ATOM 793 C C . ILE A 1 99 ? -5.885 7.177 13.216 1.00 91.06 99 ILE A C 1
ATOM 795 O O . ILE A 1 99 ? -6.613 7.985 13.795 1.00 91.06 99 ILE A O 1
ATOM 799 N N . GLU A 1 100 ? -4.685 7.505 12.742 1.00 89.75 100 GLU A N 1
ATOM 800 C CA . GLU A 1 100 ? -4.070 8.825 12.915 1.00 89.75 100 GLU A CA 1
ATOM 801 C C . GLU A 1 100 ? -4.929 9.947 12.299 1.00 89.75 100 GLU A C 1
ATOM 803 O O . GLU A 1 100 ? -5.132 11.004 12.902 1.00 89.75 100 GLU A O 1
ATOM 808 N N . GLN A 1 101 ? -5.532 9.695 11.129 1.00 89.19 101 GLN A N 1
ATOM 809 C CA . GLN A 1 101 ? -6.469 10.619 10.475 1.00 89.19 101 GLN A CA 1
ATOM 810 C C . GLN A 1 101 ? -7.807 10.778 11.212 1.00 89.19 101 GLN A C 1
ATOM 812 O O . GLN A 1 101 ? -8.535 11.738 10.946 1.00 89.19 101 GLN A O 1
ATOM 817 N N . CYS A 1 102 ? -8.195 9.826 12.062 1.00 87.44 102 CYS A N 1
ATOM 818 C CA . CYS A 1 102 ? -9.406 9.929 12.877 1.00 87.44 102 CYS A CA 1
ATOM 819 C C . CYS A 1 102 ? -9.172 10.755 14.142 1.00 87.44 102 CYS A C 1
ATOM 821 O O . CYS A 1 102 ? -10.080 11.465 14.574 1.00 87.44 102 CYS A O 1
ATOM 823 N N . SER A 1 103 ? -7.981 10.670 14.739 1.00 81.06 103 SER A N 1
ATOM 824 C CA . SER A 1 103 ? -7.621 11.463 15.911 1.00 81.06 103 SER A CA 1
ATOM 825 C C . SER A 1 103 ? -6.109 11.513 16.112 1.00 81.06 103 SER A C 1
ATOM 827 O O . SER A 1 103 ? -5.484 10.504 16.427 1.00 81.06 103 SER A O 1
ATOM 829 N N . ARG A 1 104 ? -5.540 12.725 16.077 1.00 75.81 104 ARG A N 1
ATOM 830 C CA . ARG A 1 104 ? -4.127 12.980 16.421 1.00 75.81 104 ARG A CA 1
ATOM 831 C C . ARG A 1 104 ? -3.776 12.664 17.879 1.00 75.81 104 ARG A C 1
ATOM 833 O O . ARG A 1 104 ? -2.607 12.652 18.232 1.00 75.81 104 ARG A O 1
ATOM 840 N N . ARG A 1 105 ? -4.780 12.465 18.744 1.00 72.69 105 ARG A N 1
ATOM 841 C CA . ARG A 1 105 ? -4.575 12.117 20.161 1.00 72.69 105 ARG A CA 1
ATOM 842 C C . ARG A 1 105 ? -4.297 10.631 20.367 1.00 72.69 105 ARG A C 1
ATOM 844 O O . ARG A 1 105 ? -3.889 10.240 21.455 1.00 72.69 105 ARG A O 1
ATOM 851 N N . VAL A 1 106 ? -4.558 9.802 19.359 1.00 77.50 106 VAL A N 1
ATOM 852 C CA . VAL A 1 106 ? -4.277 8.374 19.436 1.00 77.50 106 VAL A CA 1
ATOM 853 C C . VAL A 1 106 ? -2.815 8.165 19.056 1.00 77.50 106 VAL A C 1
ATOM 855 O O . VAL A 1 106 ? -2.440 8.369 17.904 1.00 77.50 106 VAL A O 1
ATOM 858 N N . ASN A 1 107 ? -1.991 7.762 20.025 1.00 79.94 107 ASN A N 1
ATOM 859 C CA . ASN A 1 107 ? -0.610 7.388 19.744 1.00 79.94 107 ASN A CA 1
ATOM 860 C C . ASN A 1 107 ? -0.580 6.022 19.038 1.00 79.94 107 ASN A C 1
ATOM 862 O O . ASN A 1 107 ? -0.784 4.985 19.671 1.00 79.94 107 ASN A O 1
ATOM 866 N N . VAL A 1 108 ? -0.326 6.040 17.729 1.00 82.50 108 VAL A N 1
ATOM 867 C CA . VAL A 1 108 ? -0.267 4.847 16.870 1.00 82.50 108 VAL A CA 1
ATOM 868 C C . VAL A 1 108 ? 0.863 3.882 17.233 1.00 82.50 108 VAL A C 1
ATOM 870 O O . VAL A 1 108 ? 0.775 2.705 16.891 1.00 82.50 108 VAL A O 1
ATOM 873 N N . GLU A 1 109 ? 1.889 4.338 17.957 1.00 81.50 109 GLU A N 1
ATOM 874 C CA . GLU A 1 109 ? 2.996 3.490 18.425 1.00 81.50 109 GLU A CA 1
ATOM 875 C C . GLU A 1 109 ? 2.540 2.459 19.467 1.00 81.50 109 GLU A C 1
ATOM 877 O O . GLU A 1 109 ? 3.114 1.379 19.561 1.00 81.50 109 GLU A O 1
ATOM 882 N N . ASN A 1 110 ? 1.454 2.751 20.191 1.00 84.62 110 ASN A N 1
ATOM 883 C CA . ASN A 1 110 ? 0.895 1.889 21.236 1.00 84.62 110 ASN A CA 1
ATOM 884 C C . ASN A 1 110 ? -0.261 1.010 20.736 1.00 84.62 110 ASN A C 1
ATOM 886 O O . ASN A 1 110 ? -1.072 0.538 21.540 1.00 84.62 110 ASN A O 1
ATOM 890 N N . ILE A 1 111 ? -0.388 0.848 19.416 1.00 88.88 111 ILE A N 1
ATOM 891 C CA . ILE A 1 111 ? -1.461 0.077 18.792 1.00 88.88 111 ILE A CA 1
ATOM 892 C C . ILE A 1 111 ? -0.912 -1.219 18.205 1.00 88.88 111 ILE A C 1
ATOM 894 O O . ILE A 1 111 ? -0.083 -1.222 17.286 1.00 88.88 111 ILE A O 1
ATOM 898 N N . ASN A 1 112 ? -1.477 -2.325 18.676 1.00 90.50 112 ASN A N 1
ATOM 899 C CA . ASN A 1 112 ? -1.277 -3.641 18.094 1.00 90.50 112 ASN A CA 1
ATOM 900 C C . ASN A 1 112 ? -2.480 -4.000 17.220 1.00 90.50 112 ASN A C 1
ATOM 902 O O . ASN A 1 112 ? -3.630 -3.765 17.585 1.00 90.50 112 ASN A O 1
ATOM 906 N N . ILE A 1 113 ? -2.203 -4.543 16.035 1.00 92.44 113 ILE A N 1
ATOM 907 C CA . ILE A 1 113 ? -3.214 -4.921 15.047 1.00 92.44 113 ILE A CA 1
ATOM 908 C C . ILE A 1 113 ? -3.023 -6.398 14.736 1.00 92.44 113 ILE A C 1
ATOM 910 O O . ILE A 1 113 ? -1.930 -6.798 14.333 1.00 92.44 113 ILE A O 1
ATOM 914 N N . TYR A 1 114 ? -4.094 -7.174 14.868 1.00 91.62 114 TYR A N 1
ATOM 915 C CA . TYR A 1 114 ? -4.113 -8.598 14.558 1.00 91.62 114 TYR A CA 1
ATOM 916 C C . TYR A 1 114 ? -5.182 -8.881 13.507 1.00 91.62 114 TYR A C 1
ATOM 918 O O . TYR A 1 114 ? -6.319 -8.414 13.608 1.00 91.62 114 TYR A O 1
ATOM 926 N N . PHE A 1 115 ? -4.805 -9.649 12.490 1.00 89.94 115 PHE A N 1
ATOM 927 C CA . PHE A 1 115 ? -5.709 -10.107 11.442 1.00 89.94 115 PHE A CA 1
ATOM 928 C C . PHE A 1 115 ? -6.282 -11.463 11.851 1.00 89.94 115 PHE A C 1
ATOM 930 O O . PHE A 1 115 ? -5.526 -12.383 12.160 1.00 89.94 115 PHE A O 1
ATOM 937 N N . SER A 1 116 ? -7.607 -11.576 11.880 1.00 86.00 116 SER A N 1
ATOM 938 C CA . SER A 1 116 ? -8.302 -12.820 12.203 1.00 86.00 116 SER A CA 1
ATOM 939 C C . SER A 1 116 ? -8.524 -13.658 10.942 1.00 86.00 116 SER A C 1
ATOM 941 O O . SER A 1 116 ? -8.754 -13.118 9.857 1.00 86.00 116 SER A O 1
ATOM 943 N N . GLY A 1 117 ? -8.467 -14.986 11.078 1.00 82.62 117 GLY A N 1
ATOM 944 C CA . GLY A 1 117 ? -8.624 -15.925 9.959 1.00 82.62 117 GLY A CA 1
ATOM 945 C C . GLY A 1 117 ? -10.016 -15.913 9.315 1.00 82.62 117 GLY A C 1
ATOM 946 O O . GLY A 1 117 ? -10.166 -16.322 8.170 1.00 82.62 117 GLY A O 1
ATOM 947 N N . ASP A 1 118 ? -11.022 -15.396 10.019 1.00 85.69 118 ASP A N 1
ATOM 948 C CA . ASP A 1 118 ? -12.398 -15.205 9.540 1.00 85.69 118 ASP A CA 1
ATOM 949 C C . ASP A 1 118 ? -12.626 -13.846 8.838 1.00 85.69 118 ASP A C 1
ATOM 951 O O . ASP A 1 118 ? -13.760 -13.459 8.540 1.00 85.69 118 ASP A O 1
ATOM 955 N N . GLY A 1 119 ? -11.551 -13.099 8.571 1.00 82.44 119 GLY A N 1
ATOM 956 C CA . GLY A 1 119 ? -11.622 -11.780 7.941 1.00 82.44 119 GLY A CA 1
ATOM 957 C C . GLY A 1 119 ? -11.947 -10.640 8.912 1.00 82.44 119 GLY A C 1
ATOM 958 O O . GLY A 1 119 ? -12.301 -9.544 8.468 1.00 82.44 119 GLY A O 1
ATOM 959 N N . GLY A 1 120 ? -11.839 -10.874 10.221 1.00 89.50 120 GLY A N 1
ATOM 960 C CA . GLY A 1 120 ? -11.902 -9.839 11.251 1.00 89.50 120 GLY A CA 1
ATOM 961 C C . GLY A 1 120 ? -10.586 -9.088 11.478 1.00 89.50 120 GLY A C 1
ATOM 962 O O . GLY A 1 120 ? -9.496 -9.556 11.139 1.00 89.50 120 GLY A O 1
ATOM 963 N N . LEU A 1 121 ? -10.686 -7.921 12.114 1.00 93.06 121 LEU A N 1
ATOM 964 C CA . LEU A 1 121 ? -9.548 -7.130 12.581 1.00 93.06 121 LEU A CA 1
ATOM 965 C C . LEU A 1 121 ? -9.665 -6.874 14.086 1.00 93.06 121 LEU A C 1
ATOM 967 O O . LEU A 1 121 ? -10.657 -6.300 14.536 1.00 93.06 121 LEU A O 1
ATOM 971 N N . LEU A 1 122 ? -8.643 -7.244 14.853 1.00 92.56 122 LEU A N 1
ATOM 972 C CA . LEU A 1 122 ? -8.521 -6.906 16.271 1.00 92.56 122 LEU A CA 1
ATOM 973 C C . LEU A 1 122 ? -7.519 -5.762 16.441 1.00 92.56 122 LEU A C 1
ATOM 975 O O . LEU A 1 122 ? -6.389 -5.847 15.961 1.00 92.56 122 LEU A O 1
ATOM 979 N N . ILE A 1 123 ? -7.929 -4.709 17.143 1.00 92.06 123 ILE A N 1
ATOM 980 C CA . ILE A 1 123 ? -7.093 -3.561 17.492 1.00 92.06 123 ILE A CA 1
ATOM 981 C C . ILE A 1 123 ? -6.967 -3.519 19.015 1.00 92.06 123 ILE A C 1
ATOM 983 O O . ILE A 1 123 ? -7.953 -3.281 19.710 1.00 92.06 123 ILE A O 1
ATOM 987 N N . GLU A 1 124 ? -5.758 -3.734 19.525 1.00 91.38 124 GLU A N 1
ATOM 988 C CA . GLU A 1 124 ? -5.431 -3.576 20.944 1.00 91.38 124 GLU A CA 1
ATOM 989 C C . GLU A 1 124 ? -4.703 -2.250 21.153 1.00 91.38 124 GLU A C 1
ATOM 991 O O . GLU A 1 124 ? -3.792 -1.897 20.396 1.00 91.38 124 GLU A O 1
ATOM 996 N N . THR A 1 125 ? -5.089 -1.514 22.192 1.00 87.06 125 THR A N 1
ATOM 997 C CA . THR A 1 125 ? -4.460 -0.239 22.544 1.00 87.06 125 THR A CA 1
ATOM 998 C C . THR A 1 125 ? -4.141 -0.175 24.031 1.00 87.06 125 THR A C 1
ATOM 1000 O O . THR A 1 125 ? -4.947 -0.554 24.875 1.00 87.06 125 THR A O 1
ATOM 1003 N N . ALA A 1 126 ? -2.953 0.329 24.372 1.00 82.88 126 ALA A N 1
ATOM 1004 C CA . ALA A 1 126 ? -2.578 0.536 25.772 1.00 82.88 126 ALA A CA 1
ATOM 1005 C C . ALA A 1 126 ? -3.333 1.710 26.430 1.00 82.88 126 ALA A C 1
ATOM 1007 O O . ALA A 1 126 ? -3.364 1.819 27.655 1.00 82.88 126 ALA A O 1
ATOM 1008 N N . SER A 1 127 ? -3.916 2.613 25.636 1.00 80.06 127 SER A N 1
ATOM 1009 C CA . SER A 1 127 ? -4.599 3.810 26.120 1.00 80.06 127 SER A CA 1
ATOM 1010 C C . SER A 1 127 ? -6.107 3.725 25.913 1.00 80.06 127 SER A C 1
ATOM 1012 O O . SER A 1 127 ? -6.611 3.180 24.935 1.00 80.06 127 SER A O 1
ATOM 1014 N N . LYS A 1 128 ? -6.866 4.314 26.841 1.00 81.88 128 LYS A N 1
ATOM 1015 C CA . LYS A 1 128 ? -8.322 4.381 26.718 1.00 81.88 128 LYS A CA 1
ATOM 1016 C C . LYS A 1 128 ? -8.693 5.324 25.569 1.00 81.88 128 LYS A C 1
ATOM 1018 O O . LYS A 1 128 ? -8.429 6.521 25.639 1.00 81.88 128 LYS A O 1
ATOM 1023 N N . ILE A 1 129 ? -9.305 4.778 24.519 1.00 86.19 129 ILE A N 1
ATOM 1024 C CA . ILE A 1 129 ? -9.865 5.540 23.394 1.00 86.19 129 ILE A CA 1
ATOM 1025 C C . ILE A 1 129 ? -11.372 5.699 23.615 1.00 86.19 129 ILE A C 1
ATOM 1027 O O . ILE A 1 129 ? -12.052 4.728 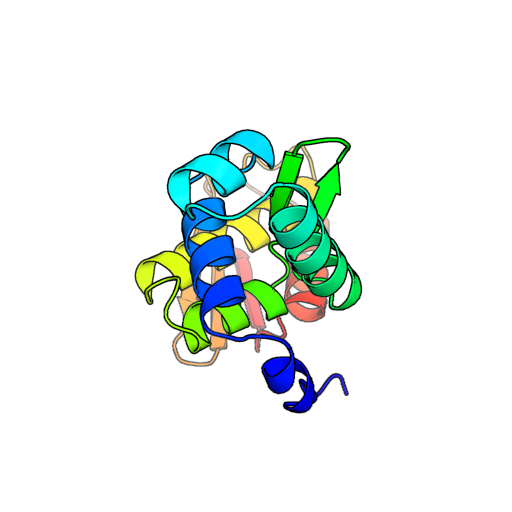23.948 1.00 86.19 129 ILE A O 1
ATOM 1031 N N . ASP A 1 130 ? -11.899 6.905 23.402 1.00 88.25 130 ASP A N 1
ATOM 1032 C CA . ASP A 1 130 ? -13.337 7.171 23.487 1.00 88.25 130 ASP A CA 1
ATOM 1033 C C . ASP A 1 130 ? -14.133 6.317 22.488 1.00 88.25 130 ASP A C 1
ATOM 1035 O O . ASP A 1 130 ? -13.750 6.177 21.323 1.00 88.25 130 ASP A O 1
ATOM 1039 N N . GLU A 1 131 ? -15.296 5.813 22.906 1.00 88.94 131 GLU A N 1
ATOM 1040 C CA . GLU A 1 131 ? -16.152 4.955 22.067 1.00 88.94 131 GLU A CA 1
ATOM 1041 C C . GLU A 1 131 ? -16.587 5.629 20.757 1.00 88.94 131 GLU A C 1
ATOM 1043 O O . GLU A 1 131 ? -16.667 4.991 19.704 1.00 88.94 131 GLU A O 1
ATOM 1048 N N . SER A 1 132 ? -16.787 6.950 20.778 1.00 89.94 132 SER A N 1
ATOM 1049 C CA . SER A 1 132 ? -17.104 7.717 19.568 1.00 89.94 132 SER A CA 1
ATOM 1050 C C . SER A 1 132 ? -15.952 7.716 18.553 1.00 89.94 132 SER A C 1
ATOM 1052 O O . SER A 1 132 ? -16.188 7.698 17.343 1.00 89.94 132 SER A O 1
ATOM 1054 N N . ILE A 1 133 ? -14.701 7.702 19.023 1.00 89.88 133 ILE A N 1
ATOM 1055 C CA . ILE A 1 133 ? -13.505 7.640 18.178 1.00 89.88 133 ILE A CA 1
ATOM 1056 C C . ILE A 1 133 ? -13.311 6.213 17.665 1.00 89.88 133 ILE A C 1
ATOM 1058 O O . ILE A 1 133 ? -13.087 6.043 16.466 1.00 89.88 133 ILE A O 1
ATOM 1062 N N . LYS A 1 134 ? -13.468 5.194 18.525 1.00 90.56 134 LYS A N 1
ATOM 1063 C CA . LYS A 1 134 ? -13.434 3.778 18.115 1.00 90.56 134 LYS A CA 1
ATOM 1064 C C . LYS A 1 134 ? -14.433 3.499 16.995 1.00 90.56 134 LYS A C 1
ATOM 1066 O O . LYS A 1 134 ? -14.058 2.939 15.968 1.00 90.56 134 LYS A O 1
ATOM 1071 N N . SER A 1 135 ? -15.666 3.986 17.145 1.00 90.56 135 SER A N 1
ATOM 1072 C CA . SER A 1 135 ? -16.725 3.844 16.138 1.00 90.56 135 SER A CA 1
ATOM 1073 C C . SER A 1 135 ? -16.336 4.483 14.800 1.00 90.56 135 SER A C 1
ATOM 1075 O O . SER A 1 135 ? -16.432 3.840 13.757 1.00 90.56 135 SER A O 1
ATOM 1077 N N . LYS A 1 136 ? -15.799 5.714 14.817 1.00 92.12 136 LYS A N 1
ATOM 1078 C CA . LYS A 1 136 ? -15.313 6.400 13.602 1.00 92.12 136 LYS A CA 1
ATOM 1079 C C . LYS A 1 136 ? -14.163 5.656 12.923 1.00 92.12 136 LYS A C 1
ATOM 1081 O O . LYS A 1 136 ? -14.097 5.606 11.694 1.00 92.12 136 LYS A O 1
ATOM 1086 N N . ILE A 1 137 ? -13.235 5.108 13.708 1.00 91.94 137 ILE A N 1
ATOM 1087 C CA . ILE A 1 137 ? -12.124 4.307 13.188 1.00 91.94 137 ILE A CA 1
ATOM 1088 C C . ILE A 1 137 ? -12.664 3.030 12.536 1.00 91.94 137 ILE A C 1
ATOM 1090 O O . ILE A 1 137 ? -12.338 2.776 11.376 1.00 91.94 137 ILE A O 1
ATOM 1094 N N . ALA A 1 138 ? -13.503 2.265 13.244 1.00 91.19 138 ALA A N 1
ATOM 1095 C CA . ALA A 1 138 ? -14.106 1.035 12.736 1.00 91.19 138 ALA A CA 1
ATOM 1096 C C . ALA A 1 138 ? -14.841 1.281 11.415 1.00 91.19 138 ALA A C 1
ATOM 1098 O O . ALA A 1 138 ? -14.566 0.606 10.425 1.00 91.19 138 ALA A O 1
ATOM 1099 N N . GLU A 1 139 ? -15.701 2.300 11.363 1.00 91.75 139 GLU A N 1
ATOM 1100 C CA . GLU A 1 139 ? -16.458 2.652 10.160 1.00 91.75 139 GLU A CA 1
ATOM 1101 C C . GLU A 1 139 ? -15.532 2.948 8.970 1.00 91.75 139 GLU A C 1
ATOM 1103 O O . GLU A 1 139 ? -15.720 2.416 7.872 1.00 91.75 139 GLU A O 1
ATOM 1108 N N . ARG A 1 140 ? -14.481 3.757 9.175 1.00 91.81 140 ARG A N 1
ATOM 1109 C CA . ARG A 1 140 ? -13.523 4.070 8.104 1.00 91.81 140 ARG A CA 1
ATOM 1110 C C . ARG A 1 140 ? -12.745 2.847 7.634 1.00 91.81 140 ARG A C 1
ATOM 1112 O O . ARG A 1 140 ? -12.515 2.724 6.430 1.00 91.81 140 ARG A O 1
ATOM 1119 N N . ILE A 1 141 ? -12.332 1.974 8.551 1.00 91.56 141 ILE A N 1
ATOM 1120 C CA . ILE A 1 141 ? -11.627 0.731 8.223 1.00 91.56 141 ILE A CA 1
ATOM 1121 C C . ILE A 1 141 ? -12.539 -0.178 7.399 1.00 91.56 141 ILE A C 1
ATOM 1123 O O . ILE A 1 141 ? -12.158 -0.563 6.294 1.00 91.56 141 I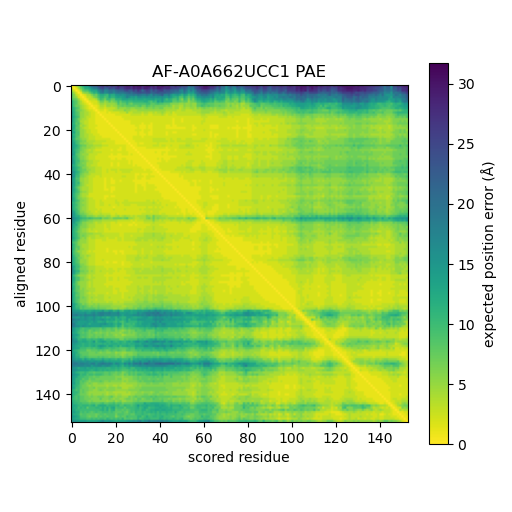LE A O 1
ATOM 1127 N N . LEU A 1 142 ? -13.756 -0.454 7.873 1.00 89.56 142 LEU A N 1
ATOM 1128 C CA . LEU A 1 142 ? -14.725 -1.306 7.179 1.00 89.56 142 LEU A CA 1
ATOM 1129 C C . LEU A 1 142 ? -15.038 -0.768 5.777 1.00 89.56 142 LEU A C 1
ATOM 1131 O O . LEU A 1 142 ? -15.003 -1.515 4.800 1.00 89.56 142 LEU A O 1
ATOM 1135 N N . LYS A 1 143 ? -15.229 0.549 5.642 1.00 88.44 143 LYS A N 1
ATOM 1136 C CA . LYS A 1 143 ? -15.496 1.196 4.350 1.00 88.44 143 LYS A CA 1
ATOM 1137 C C . LYS A 1 143 ? -14.326 1.097 3.364 1.00 88.44 143 LYS A C 1
ATOM 1139 O O . LYS A 1 143 ? -14.557 0.980 2.161 1.00 88.44 143 LYS A O 1
ATOM 1144 N N . LYS A 1 144 ? -13.078 1.185 3.841 1.00 87.00 144 LYS A N 1
ATOM 1145 C CA . LYS A 1 144 ? -11.875 1.217 2.985 1.00 87.00 144 LYS A CA 1
ATOM 1146 C C . LYS A 1 144 ? -11.287 -0.162 2.683 1.00 87.00 144 LYS A C 1
ATOM 1148 O O . LYS A 1 144 ? -10.745 -0.349 1.597 1.00 87.00 144 LYS A O 1
ATOM 1153 N N . LEU A 1 145 ? -11.354 -1.089 3.636 1.00 84.19 145 LEU A N 1
ATOM 1154 C CA . LEU A 1 145 ? -10.674 -2.389 3.587 1.00 84.19 145 LEU A CA 1
ATOM 1155 C C . LEU A 1 145 ? -11.633 -3.577 3.468 1.00 84.19 145 LEU A C 1
ATOM 1157 O O . LEU A 1 145 ? -11.175 -4.665 3.141 1.00 84.19 145 LEU A O 1
ATOM 1161 N N . LYS A 1 146 ? -12.944 -3.373 3.666 1.00 81.06 146 LYS A N 1
ATOM 1162 C CA . LYS A 1 146 ? -13.981 -4.416 3.567 1.00 81.06 146 LYS A CA 1
ATOM 1163 C C . LYS A 1 146 ? -13.736 -5.644 4.463 1.00 81.06 146 LYS A C 1
ATOM 1165 O O . LYS A 1 146 ? -14.089 -6.753 4.079 1.00 81.06 146 LYS A O 1
ATOM 1170 N N . PHE A 1 147 ? -13.144 -5.455 5.644 1.00 82.19 147 PHE A N 1
ATOM 1171 C CA . PHE A 1 147 ? -13.121 -6.501 6.675 1.00 82.19 147 PHE A CA 1
ATOM 1172 C C . PHE A 1 147 ? -14.543 -6.864 7.123 1.00 82.19 147 PHE A C 1
ATOM 1174 O O . PHE A 1 147 ? -15.454 -6.042 7.008 1.00 82.19 147 PHE A O 1
ATOM 1181 N N . THR A 1 148 ? -14.717 -8.069 7.666 1.00 81.06 148 THR A N 1
ATOM 1182 C CA . THR A 1 148 ? -16.009 -8.548 8.180 1.00 81.06 148 THR A CA 1
ATOM 1183 C C . THR A 1 148 ? -16.427 -7.766 9.426 1.00 81.06 148 THR A C 1
ATOM 1185 O O . THR A 1 148 ? -17.582 -7.372 9.565 1.00 81.06 148 THR A O 1
ATOM 1188 N N . TYR A 1 149 ? -15.476 -7.504 10.326 1.00 86.31 149 TYR A N 1
ATOM 1189 C CA . TYR A 1 149 ? -15.686 -6.720 11.541 1.00 86.31 149 TYR A CA 1
ATOM 1190 C C . TYR A 1 149 ? -14.372 -6.100 12.036 1.00 86.31 149 TYR A C 1
ATOM 1192 O O . TYR A 1 149 ? -13.278 -6.523 11.657 1.00 86.31 149 TYR A O 1
ATOM 1200 N N . VAL A 1 150 ? -14.491 -5.095 12.907 1.00 88.62 150 VAL A N 1
ATOM 1201 C CA . VAL A 1 150 ? -13.374 -4.495 13.649 1.00 88.62 150 VAL A CA 1
ATOM 1202 C C . VAL A 1 150 ? -13.712 -4.554 15.133 1.00 88.62 150 VAL A C 1
ATOM 1204 O O . VAL A 1 150 ? -14.755 -4.046 15.542 1.00 88.62 150 VAL A O 1
ATOM 1207 N N . HIS A 1 151 ? -12.840 -5.160 15.932 1.00 90.31 151 HIS A N 1
ATOM 1208 C CA . HIS A 1 151 ? -12.981 -5.253 17.381 1.00 90.31 151 HIS A CA 1
ATOM 1209 C C . HIS A 1 151 ? -11.870 -4.464 18.076 1.00 90.31 151 HIS A C 1
ATOM 1211 O O . HIS A 1 151 ? -10.706 -4.558 17.687 1.00 90.31 151 HIS A O 1
ATOM 1217 N N . PHE A 1 152 ? -12.232 -3.696 19.103 1.00 89.44 152 PHE A N 1
ATOM 1218 C CA . PHE A 1 152 ? -11.286 -2.997 19.970 1.00 89.44 152 PHE A CA 1
ATOM 1219 C C . PHE A 1 152 ? -11.227 -3.697 21.318 1.00 89.44 152 PHE A C 1
ATOM 1221 O O . PHE A 1 152 ? -12.275 -3.899 21.934 1.00 89.44 152 PHE A O 1
ATOM 1228 N N . LYS A 1 153 ? -10.015 -3.997 21.772 1.00 85.12 153 LYS A N 1
ATOM 1229 C CA . LYS A 1 153 ? -9.741 -4.546 23.097 1.00 85.12 153 LYS A CA 1
ATOM 1230 C C . LYS A 1 153 ? -8.895 -3.575 23.912 1.00 85.12 153 LYS A C 1
ATOM 1232 O O . LYS A 1 153 ? -7.990 -2.937 23.322 1.00 85.12 153 LYS A O 1
#

Solvent-accessible surface area (backbone atoms only — not comparable to full-atom values): 8858 Å² total; per-residue (Å²): 137,82,75,78,66,69,71,61,54,80,75,59,44,72,70,54,51,54,50,52,41,40,38,76,72,65,50,30,37,48,68,56,42,18,59,81,64,74,40,59,56,70,56,51,51,52,51,50,52,54,37,31,75,75,58,43,33,44,80,54,97,62,36,51,42,76,39,74,47,66,72,42,47,52,47,37,36,76,73,65,65,35,53,72,70,50,40,54,50,51,53,51,54,45,51,48,53,50,43,42,73,72,35,83,84,54,65,64,91,52,52,49,78,46,81,43,96,84,43,33,35,41,38,38,48,85,64,94,71,57,68,72,56,52,50,55,38,41,54,52,46,38,75,72,68,65,46,76,46,69,45,80,89